Protein AF-C5LAR6-F1 (afdb_monomer_lite)

Secondary structure (DSSP, 8-state):
--HHHHHIIIIIHHHHHHHHHHHHHS-S-S--HHHHHHHHHHHHHHHHHHHHHHHHHHHHHHHHHHHHTT-

Structure (mmCIF, N/CA/C/O backbone):
data_AF-C5LAR6-F1
#
_entry.id   AF-C5LAR6-F1
#
loop_
_atom_site.group_PDB
_atom_site.id
_atom_site.type_symbol
_atom_site.label_atom_id
_atom_site.label_alt_id
_atom_site.label_comp_id
_atom_site.label_asym_id
_atom_site.label_entity_id
_atom_site.label_seq_id
_atom_site.pdbx_PDB_ins_code
_atom_site.Cartn_x
_atom_site.Cartn_y
_atom_site.Cartn_z
_atom_site.occupancy
_atom_site.B_iso_or_equiv
_atom_site.auth_seq_id
_atom_site.auth_comp_id
_atom_site.auth_asym_id
_atom_site.auth_atom_id
_atom_site.pdbx_PDB_model_num
ATOM 1 N N . MET A 1 1 ? 17.069 8.722 15.710 1.00 67.12 1 MET A N 1
ATOM 2 C CA . MET A 1 1 ? 16.308 8.262 14.531 1.00 67.12 1 MET A CA 1
ATOM 3 C C . MET A 1 1 ? 14.954 8.941 14.600 1.00 67.12 1 MET A C 1
ATOM 5 O O . MET A 1 1 ? 14.398 8.964 15.693 1.00 67.12 1 MET A O 1
ATOM 9 N N . SER A 1 2 ? 14.495 9.597 13.535 1.00 88.12 2 SER A N 1
ATOM 10 C CA . SER A 1 2 ? 13.240 10.358 13.581 1.00 88.12 2 SER A CA 1
ATOM 11 C C . SER A 1 2 ? 12.018 9.429 13.544 1.00 88.12 2 SER A C 1
ATOM 13 O O . SER A 1 2 ? 12.104 8.274 13.115 1.00 88.12 2 SER A O 1
ATOM 15 N N . GLU A 1 3 ? 10.864 9.919 14.001 1.00 82.56 3 GLU A N 1
ATOM 16 C CA . GLU A 1 3 ? 9.585 9.199 13.879 1.00 82.56 3 GLU A CA 1
ATOM 17 C C . GLU A 1 3 ? 9.257 8.898 12.411 1.00 82.56 3 GLU A C 1
ATOM 19 O O . GLU A 1 3 ? 8.774 7.813 12.088 1.00 82.56 3 GLU A O 1
ATOM 24 N N . PHE A 1 4 ? 9.619 9.820 11.515 1.00 78.50 4 PHE A N 1
ATOM 25 C CA . PHE A 1 4 ? 9.517 9.632 10.074 1.00 78.50 4 PHE A CA 1
ATOM 26 C C . PHE A 1 4 ? 10.398 8.480 9.579 1.00 78.50 4 PHE A C 1
ATOM 28 O O . PHE A 1 4 ? 9.907 7.632 8.843 1.00 78.50 4 PHE A O 1
ATOM 35 N N . ASP A 1 5 ? 11.655 8.385 10.025 1.00 77.12 5 ASP A N 1
ATOM 36 C CA . ASP A 1 5 ? 12.554 7.283 9.640 1.00 77.12 5 ASP A CA 1
ATOM 37 C C .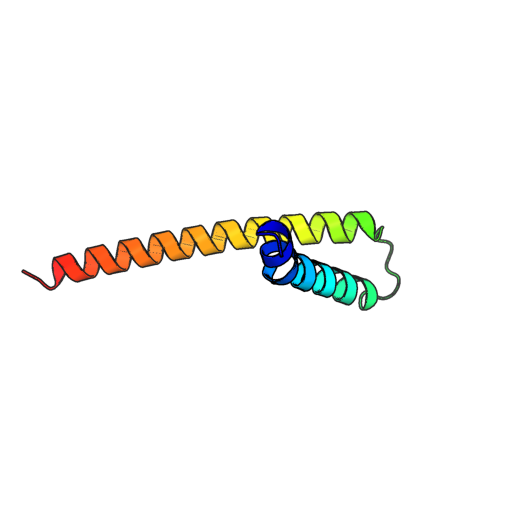 ASP A 1 5 ? 12.007 5.923 10.094 1.00 77.12 5 ASP A C 1
ATOM 39 O O . ASP A 1 5 ? 12.101 4.927 9.378 1.00 77.12 5 ASP A O 1
ATOM 43 N N . THR A 1 6 ? 11.397 5.886 11.281 1.00 82.19 6 THR A N 1
ATOM 44 C CA . THR A 1 6 ? 10.800 4.670 11.852 1.00 82.19 6 THR A CA 1
ATOM 45 C C . THR A 1 6 ? 9.558 4.253 11.067 1.00 82.19 6 THR A C 1
ATOM 47 O O . THR A 1 6 ? 9.403 3.084 10.711 1.00 82.19 6 THR A O 1
ATOM 50 N N . TYR A 1 7 ? 8.694 5.216 10.740 1.00 77.25 7 TYR A N 1
ATOM 51 C CA . TYR A 1 7 ? 7.508 4.987 9.919 1.00 77.25 7 TYR A CA 1
ATOM 52 C C . TYR A 1 7 ? 7.870 4.564 8.489 1.00 77.25 7 TYR A C 1
ATOM 54 O O . TYR A 1 7 ? 7.307 3.602 7.960 1.00 77.25 7 TYR A O 1
ATOM 62 N N . ALA A 1 8 ? 8.854 5.231 7.884 1.00 71.19 8 ALA A N 1
ATOM 63 C CA . ALA A 1 8 ? 9.346 4.914 6.554 1.00 71.19 8 ALA A CA 1
ATOM 64 C C . ALA A 1 8 ? 9.927 3.495 6.499 1.00 71.19 8 ALA A C 1
ATOM 66 O O . ALA A 1 8 ? 9.535 2.717 5.632 1.00 71.19 8 ALA A O 1
ATOM 67 N N . ALA A 1 9 ? 10.781 3.119 7.456 1.00 77.44 9 ALA A N 1
ATOM 68 C CA . ALA A 1 9 ? 11.375 1.786 7.513 1.00 77.44 9 ALA A CA 1
ATOM 69 C C . ALA A 1 9 ? 10.347 0.673 7.778 1.00 77.44 9 ALA A C 1
ATOM 71 O O . ALA A 1 9 ? 10.452 -0.403 7.192 1.00 77.44 9 ALA A O 1
ATOM 72 N N . GLY A 1 10 ? 9.361 0.921 8.646 1.00 79.81 10 GLY A N 1
ATOM 73 C CA . GLY A 1 10 ? 8.372 -0.086 9.040 1.00 79.81 10 GLY A CA 1
ATOM 74 C C . GLY A 1 10 ? 7.211 -0.260 8.060 1.00 79.81 10 GLY A C 1
ATOM 75 O O . GLY A 1 10 ? 6.661 -1.353 7.967 1.00 79.81 10 GLY A O 1
ATOM 76 N N . THR A 1 11 ? 6.844 0.795 7.325 1.00 78.12 11 THR A N 1
ATOM 77 C CA . THR A 1 11 ? 5.611 0.810 6.518 1.00 78.12 11 THR A CA 1
ATOM 78 C C . THR A 1 11 ? 5.884 1.102 5.047 1.00 78.12 11 THR A C 1
ATOM 80 O O . THR A 1 11 ? 5.457 0.343 4.184 1.00 78.12 11 THR A O 1
ATOM 83 N N . ILE A 1 12 ? 6.626 2.167 4.734 1.00 78.50 12 ILE A N 1
ATOM 84 C CA . ILE A 1 12 ? 6.794 2.634 3.347 1.00 78.50 12 ILE A CA 1
ATOM 85 C C . ILE A 1 12 ? 7.768 1.736 2.569 1.00 78.50 12 ILE A C 1
ATOM 87 O O . ILE A 1 12 ? 7.460 1.290 1.463 1.00 78.50 12 ILE A O 1
ATOM 91 N N . THR A 1 13 ? 8.933 1.435 3.145 1.00 82.88 13 THR A N 1
ATOM 92 C CA . THR A 1 13 ? 9.989 0.652 2.487 1.00 82.88 13 THR A CA 1
ATOM 93 C C . THR A 1 13 ? 9.534 -0.761 2.096 1.00 82.88 13 THR A C 1
ATOM 95 O O . THR A 1 13 ? 9.777 -1.149 0.949 1.00 82.88 13 THR A O 1
ATOM 98 N N . PRO A 1 14 ? 8.840 -1.538 2.955 1.00 85.62 14 PRO A N 1
ATOM 99 C CA . PRO A 1 14 ? 8.351 -2.867 2.578 1.00 85.62 14 PRO A CA 1
ATOM 100 C C . PRO A 1 14 ? 7.318 -2.826 1.445 1.00 85.62 14 PRO A C 1
ATOM 102 O O . PRO A 1 14 ? 7.356 -3.652 0.533 1.00 85.62 14 PRO A O 1
ATOM 105 N N . VAL A 1 15 ? 6.421 -1.839 1.478 1.00 84.50 15 VAL A N 1
ATOM 106 C CA . VAL A 1 15 ? 5.338 -1.657 0.503 1.00 84.50 15 VAL A CA 1
ATOM 107 C C . VAL A 1 15 ? 5.901 -1.310 -0.876 1.00 84.50 15 VAL A C 1
ATOM 109 O O . VAL A 1 15 ? 5.554 -1.958 -1.862 1.00 84.50 15 VAL A O 1
ATOM 112 N N . LEU A 1 16 ? 6.841 -0.363 -0.942 1.00 82.81 16 LEU A N 1
ATOM 113 C CA . LEU A 1 16 ? 7.527 -0.009 -2.188 1.00 82.81 16 LEU A CA 1
ATOM 114 C C . LEU A 1 16 ? 8.384 -1.158 -2.728 1.00 82.81 16 LEU A C 1
ATOM 116 O O . LEU A 1 16 ? 8.390 -1.402 -3.932 1.00 82.81 16 LEU A O 1
ATOM 120 N N . SER A 1 17 ? 9.076 -1.890 -1.851 1.00 85.88 17 SER A N 1
ATOM 121 C CA . SER A 1 17 ? 9.901 -3.037 -2.260 1.00 85.88 17 SER A CA 1
ATOM 122 C C . SER A 1 17 ? 9.057 -4.134 -2.910 1.00 85.88 17 SER A C 1
ATOM 124 O O . SER A 1 17 ? 9.463 -4.707 -3.918 1.00 85.88 17 SER A O 1
ATOM 126 N N . ARG A 1 18 ? 7.858 -4.391 -2.373 1.00 85.00 18 ARG A N 1
ATOM 127 C CA . ARG A 1 18 ? 6.898 -5.329 -2.964 1.00 85.00 18 ARG A CA 1
ATOM 128 C C . ARG A 1 18 ? 6.399 -4.849 -4.324 1.00 85.00 18 ARG A C 1
ATOM 130 O O . ARG A 1 18 ? 6.443 -5.619 -5.273 1.00 85.00 18 ARG A O 1
ATOM 137 N N . ALA A 1 19 ? 5.991 -3.587 -4.434 1.00 84.06 19 ALA A N 1
ATOM 138 C CA . ALA A 1 19 ? 5.506 -3.026 -5.694 1.00 84.06 19 ALA A CA 1
ATOM 139 C C . ALA A 1 19 ? 6.572 -3.084 -6.809 1.00 84.06 19 ALA A C 1
ATOM 141 O O . ALA A 1 19 ? 6.257 -3.380 -7.959 1.00 84.06 19 ALA A O 1
ATOM 142 N N . LEU A 1 20 ? 7.844 -2.849 -6.464 1.00 84.25 20 LEU A N 1
ATOM 143 C CA . LEU A 1 20 ? 8.974 -2.972 -7.390 1.00 84.25 20 LEU A CA 1
ATOM 144 C C . LEU A 1 20 ? 9.263 -4.426 -7.780 1.00 84.25 20 LEU A C 1
ATOM 146 O O . LEU A 1 20 ? 9.590 -4.686 -8.936 1.00 84.25 20 LEU A O 1
ATOM 150 N N . ALA A 1 21 ? 9.142 -5.369 -6.843 1.00 85.12 21 ALA A N 1
ATOM 151 C CA . ALA A 1 21 ? 9.286 -6.792 -7.138 1.00 85.12 21 ALA A CA 1
ATOM 152 C C . ALA A 1 21 ? 8.166 -7.288 -8.067 1.00 85.12 21 ALA A C 1
ATOM 154 O O . ALA A 1 21 ? 8.457 -7.981 -9.040 1.00 85.12 21 ALA A O 1
ATOM 155 N N . ASP A 1 22 ? 6.919 -6.880 -7.811 1.00 83.50 22 ASP A N 1
ATOM 156 C CA . ASP A 1 22 ? 5.766 -7.199 -8.657 1.00 83.50 22 ASP A CA 1
ATOM 157 C C . ASP A 1 22 ? 5.962 -6.627 -10.074 1.00 83.50 22 ASP A C 1
ATOM 159 O O . ASP A 1 22 ? 5.767 -7.335 -11.060 1.00 83.50 22 ASP A O 1
ATOM 163 N N . LEU A 1 23 ? 6.433 -5.378 -10.185 1.00 82.19 23 LEU A N 1
ATOM 164 C CA . LEU A 1 23 ? 6.768 -4.749 -11.465 1.00 82.19 23 LEU A CA 1
ATOM 165 C C . LEU A 1 23 ? 7.890 -5.496 -12.206 1.00 82.19 23 LEU A C 1
ATOM 167 O O . LEU A 1 23 ? 7.798 -5.692 -13.412 1.00 82.19 23 LEU A O 1
ATOM 171 N N . TYR A 1 24 ? 8.945 -5.917 -11.503 1.00 81.12 24 TYR A N 1
ATOM 172 C CA . TYR A 1 24 ? 10.056 -6.664 -12.103 1.00 81.12 24 TYR A CA 1
ATOM 173 C C . TYR A 1 24 ? 9.631 -8.057 -12.592 1.00 81.12 24 TYR A C 1
ATOM 175 O O . TYR A 1 24 ? 10.160 -8.549 -13.586 1.00 81.12 24 TYR A O 1
ATOM 183 N N . GLN A 1 25 ? 8.676 -8.693 -11.906 1.00 78.88 25 GLN A N 1
ATOM 184 C CA . GLN A 1 25 ? 8.120 -9.992 -12.296 1.00 78.88 25 GLN A CA 1
ATOM 185 C C . GLN A 1 25 ? 7.129 -9.906 -13.461 1.00 78.88 25 GLN A C 1
ATOM 187 O O . GLN A 1 25 ? 6.931 -10.900 -14.161 1.00 78.88 25 GLN A O 1
ATOM 192 N N . GLN A 1 26 ? 6.506 -8.749 -13.687 1.00 73.62 26 GLN A N 1
ATOM 193 C CA . GLN A 1 26 ? 5.695 -8.520 -14.877 1.00 73.62 26 GLN A CA 1
ATOM 194 C C . GLN A 1 26 ? 6.621 -8.357 -16.090 1.00 73.62 26 GLN A C 1
ATOM 196 O O . GLN A 1 26 ? 7.100 -7.266 -16.387 1.00 73.62 26 GLN A O 1
ATOM 201 N N . GLU A 1 27 ? 6.896 -9.467 -16.784 1.00 61.91 27 GLU A N 1
ATOM 202 C CA . GLU A 1 27 ? 7.654 -9.490 -18.041 1.00 61.91 27 GLU A CA 1
ATOM 203 C C . GLU A 1 27 ? 7.135 -8.419 -19.015 1.00 61.91 27 GLU A C 1
ATOM 205 O O . GLU A 1 27 ? 6.050 -8.567 -19.567 1.00 61.91 27 GLU A O 1
ATOM 210 N N . HIS A 1 28 ? 7.915 -7.347 -19.217 1.00 54.78 28 HIS A N 1
ATOM 211 C CA . HIS A 1 28 ? 7.919 -6.418 -20.363 1.00 54.78 28 HIS A CA 1
ATOM 212 C C . HIS A 1 28 ? 6.576 -6.130 -21.076 1.00 54.78 28 HIS A C 1
ATOM 214 O O . HIS A 1 28 ? 6.528 -5.959 -22.295 1.00 54.78 28 HIS A O 1
ATOM 220 N N . GLY A 1 29 ? 5.473 -6.030 -20.340 1.00 58.22 29 GLY A N 1
ATOM 221 C CA . GLY A 1 29 ? 4.149 -5.821 -20.909 1.00 58.22 29 GLY A CA 1
ATOM 222 C C . GLY A 1 29 ? 3.718 -4.369 -20.800 1.00 58.22 29 GLY A C 1
ATOM 223 O O . GLY A 1 29 ? 3.045 -4.057 -19.836 1.00 58.22 29 GLY A O 1
ATOM 224 N N . SER A 1 30 ? 4.078 -3.523 -21.778 1.00 63.12 30 SER A N 1
ATOM 225 C CA . SER A 1 30 ? 3.471 -2.224 -22.182 1.00 63.12 30 SER A CA 1
ATOM 226 C C . SER A 1 30 ? 3.086 -1.159 -21.128 1.00 63.12 30 SER A C 1
ATOM 228 O O . SER A 1 30 ? 2.680 -0.065 -21.520 1.00 63.12 30 SER A O 1
ATOM 230 N N . VAL A 1 31 ? 3.148 -1.433 -19.832 1.00 66.69 31 VAL A N 1
ATOM 231 C CA . VAL A 1 31 ? 2.695 -0.536 -18.774 1.00 66.69 31 VAL A CA 1
ATOM 232 C C . VAL A 1 31 ? 3.890 0.281 -18.321 1.00 66.69 31 VAL A C 1
ATOM 234 O O . VAL A 1 31 ? 4.913 -0.268 -17.912 1.00 66.69 31 VAL A O 1
ATOM 237 N N . GLU A 1 32 ? 3.750 1.601 -18.398 1.00 81.50 32 GLU A N 1
ATOM 238 C CA . GLU A 1 32 ? 4.742 2.534 -17.881 1.00 81.50 32 GLU A CA 1
ATOM 239 C C . GLU A 1 32 ? 4.991 2.241 -16.387 1.00 81.50 32 GLU A C 1
ATOM 241 O O . GLU A 1 32 ? 4.055 2.316 -15.582 1.00 81.50 32 GLU A O 1
ATOM 246 N N . PRO A 1 33 ? 6.234 1.922 -15.977 1.00 79.50 33 PRO A N 1
ATOM 247 C CA . PRO A 1 33 ? 6.589 1.570 -14.600 1.00 79.50 33 PRO A CA 1
ATOM 248 C C . PRO A 1 33 ? 6.040 2.521 -13.534 1.00 79.50 33 PRO A C 1
ATOM 250 O O . PRO A 1 33 ? 5.593 2.099 -12.468 1.00 79.50 33 PRO A O 1
ATOM 253 N N . VAL A 1 34 ? 6.057 3.822 -13.831 1.00 81.81 34 VAL A N 1
ATOM 254 C CA . VAL A 1 34 ? 5.575 4.866 -12.922 1.00 81.81 34 VAL A CA 1
ATOM 255 C C . VAL A 1 34 ? 4.057 4.803 -12.760 1.00 81.81 34 VAL A C 1
ATOM 257 O O . VAL A 1 34 ? 3.550 4.972 -11.649 1.00 81.81 34 VAL A O 1
ATOM 260 N N . GLU A 1 35 ? 3.323 4.542 -13.841 1.00 82.00 35 GLU A N 1
ATOM 261 C CA . GLU A 1 35 ? 1.866 4.417 -13.811 1.00 82.00 35 GLU A CA 1
ATOM 262 C C . GLU A 1 35 ? 1.439 3.162 -13.043 1.00 82.00 35 GLU A C 1
ATOM 264 O O . GLU A 1 35 ? 0.552 3.240 -12.189 1.00 82.00 35 GLU A O 1
ATOM 269 N N . TYR A 1 36 ? 2.136 2.039 -13.258 1.00 83.88 36 TYR A N 1
ATOM 270 C CA . TYR A 1 36 ? 1.936 0.817 -12.479 1.00 83.88 36 TYR A CA 1
ATOM 271 C C . TYR A 1 36 ? 2.113 1.072 -10.979 1.00 83.88 36 TYR A C 1
ATOM 273 O O . TYR A 1 36 ? 1.193 0.830 -10.196 1.00 83.88 36 TYR A O 1
ATOM 281 N N . LEU A 1 37 ? 3.269 1.614 -10.580 1.00 83.88 37 LEU A N 1
ATOM 282 C CA . LEU A 1 37 ? 3.582 1.882 -9.174 1.00 83.88 37 LEU A CA 1
ATOM 283 C C . LEU A 1 37 ? 2.578 2.855 -8.546 1.00 83.88 37 LEU A C 1
ATOM 285 O O . LEU A 1 37 ? 2.125 2.637 -7.423 1.00 83.88 37 LEU A O 1
ATOM 289 N N . SER A 1 38 ? 2.184 3.901 -9.277 1.00 84.56 38 SER A N 1
ATOM 290 C CA . SER A 1 38 ? 1.201 4.880 -8.804 1.00 84.56 38 SER A CA 1
ATOM 291 C C . SER A 1 38 ? -0.169 4.243 -8.563 1.00 84.56 38 SER A C 1
ATOM 293 O O . SER A 1 38 ? -0.802 4.512 -7.542 1.00 84.56 38 SER A O 1
ATOM 295 N N . ASN A 1 39 ? -0.635 3.393 -9.481 1.00 85.62 39 ASN A N 1
ATOM 296 C CA . ASN A 1 39 ? -1.924 2.713 -9.357 1.00 85.62 39 ASN A CA 1
ATOM 297 C C . ASN A 1 39 ? -1.898 1.645 -8.258 1.00 85.62 39 ASN A C 1
ATOM 299 O O . ASN A 1 39 ? -2.825 1.573 -7.454 1.00 85.62 39 ASN A O 1
ATOM 303 N N . TRP A 1 40 ? -0.814 0.876 -8.164 1.00 87.06 40 TRP A N 1
ATOM 304 C CA . TRP A 1 40 ? -0.622 -0.119 -7.111 1.00 87.06 40 TRP A CA 1
ATOM 305 C C . TRP A 1 40 ? -0.631 0.534 -5.719 1.00 87.06 40 TRP A C 1
ATOM 307 O O . TRP A 1 40 ? -1.328 0.065 -4.820 1.00 87.06 40 TRP A O 1
ATOM 317 N N . LEU A 1 41 ? 0.068 1.665 -5.544 1.00 86.31 41 LEU A N 1
ATOM 318 C CA . LEU A 1 41 ? 0.113 2.388 -4.266 1.00 86.31 41 LEU A CA 1
ATOM 319 C C . LEU A 1 41 ? -1.246 2.966 -3.862 1.00 86.31 41 LEU A C 1
ATOM 321 O O . LEU A 1 41 ? -1.594 2.919 -2.682 1.00 86.31 41 LEU A O 1
ATOM 325 N N . LYS A 1 42 ? -2.028 3.478 -4.823 1.00 88.00 42 LYS A N 1
ATOM 326 C CA . LYS A 1 42 ? -3.404 3.936 -4.567 1.00 88.00 42 LYS A CA 1
ATOM 327 C C . LYS A 1 42 ? -4.274 2.794 -4.046 1.00 88.00 42 LYS A C 1
ATOM 329 O O . LYS A 1 42 ? -4.889 2.940 -2.995 1.00 88.00 42 LYS A O 1
ATOM 334 N N . LEU A 1 43 ? -4.256 1.647 -4.728 1.00 86.12 43 LEU A N 1
ATOM 335 C CA . LEU A 1 43 ? -5.025 0.467 -4.323 1.00 86.12 43 LEU A CA 1
ATOM 336 C C . LEU A 1 43 ? -4.604 -0.047 -2.942 1.00 86.12 43 LEU A C 1
ATOM 338 O O . LEU A 1 43 ? -5.453 -0.416 -2.132 1.00 86.12 43 LEU A O 1
ATOM 342 N N . TRP A 1 44 ? -3.302 -0.045 -2.646 1.00 85.12 44 TRP A N 1
ATOM 343 C CA . TRP A 1 44 ? -2.806 -0.417 -1.324 1.00 85.12 44 TRP A CA 1
ATOM 344 C C . TRP A 1 44 ? -3.326 0.533 -0.236 1.00 85.12 44 TRP A C 1
ATOM 346 O O . TRP A 1 44 ? -3.837 0.071 0.784 1.00 85.12 44 TRP A O 1
ATOM 356 N N . ALA A 1 45 ? -3.263 1.848 -0.463 1.00 84.69 45 ALA A N 1
ATOM 357 C CA . ALA A 1 45 ? -3.759 2.838 0.490 1.00 84.69 45 ALA A CA 1
ATOM 358 C C . ALA A 1 45 ? -5.276 2.706 0.728 1.00 84.69 45 ALA A C 1
ATOM 360 O O . ALA A 1 45 ? -5.725 2.728 1.873 1.00 84.69 45 ALA A O 1
ATOM 361 N N . GLU A 1 46 ? -6.063 2.501 -0.331 1.00 87.50 46 GLU A N 1
ATOM 362 C CA . GLU A 1 46 ? -7.509 2.252 -0.235 1.00 87.50 46 GLU A CA 1
ATOM 363 C C . GLU A 1 46 ? -7.822 0.975 0.562 1.00 87.50 46 GLU A C 1
ATOM 365 O O . GLU A 1 46 ? -8.726 0.959 1.404 1.00 87.50 46 GLU A O 1
ATOM 370 N N . ALA A 1 47 ? -7.040 -0.089 0.353 1.00 82.88 47 ALA A N 1
ATOM 371 C CA . ALA A 1 47 ? -7.184 -1.335 1.098 1.00 82.88 47 ALA A CA 1
ATOM 372 C C . ALA A 1 47 ? -6.896 -1.152 2.598 1.00 82.88 47 ALA A C 1
ATOM 374 O O . ALA A 1 47 ? -7.635 -1.699 3.418 1.00 82.88 47 ALA A O 1
ATOM 375 N N . GLN A 1 48 ? -5.888 -0.350 2.964 1.00 80.94 48 GLN A N 1
ATOM 376 C CA . GLN A 1 48 ? -5.575 -0.043 4.367 1.00 80.94 48 GLN A CA 1
ATOM 377 C C . GLN A 1 48 ? -6.710 0.720 5.064 1.00 80.94 48 GLN A C 1
ATOM 379 O O . GLN A 1 48 ? -7.065 0.396 6.197 1.00 80.94 48 GLN A O 1
ATOM 384 N N . VAL A 1 49 ? -7.341 1.681 4.379 1.00 78.50 49 VAL A N 1
ATOM 385 C CA . VAL A 1 49 ? -8.509 2.400 4.918 1.00 78.50 49 VAL A CA 1
ATOM 386 C C . VAL A 1 49 ?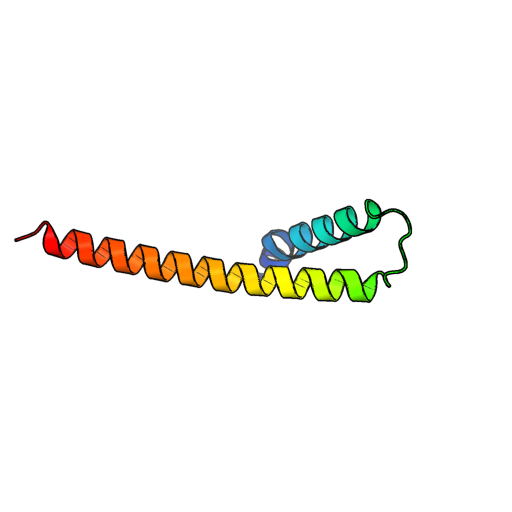 -9.674 1.432 5.153 1.00 78.50 49 VAL A C 1
ATOM 388 O O . VAL A 1 49 ? -10.268 1.422 6.231 1.00 78.50 49 VAL A O 1
ATOM 391 N N . SER A 1 50 ? -9.961 0.556 4.186 1.00 77.69 50 SER A N 1
ATOM 392 C CA . SER A 1 50 ? -11.033 -0.443 4.301 1.00 77.69 50 SER A CA 1
ATOM 393 C C . SER A 1 50 ? -10.800 -1.463 5.424 1.00 77.69 50 SER A C 1
ATOM 395 O O . SER A 1 50 ? -11.751 -1.913 6.071 1.00 77.69 50 SER A O 1
ATOM 397 N N . GLU A 1 51 ? -9.552 -1.872 5.647 1.00 79.69 51 GLU A N 1
ATOM 398 C CA . GLU A 1 51 ? -9.175 -2.774 6.738 1.00 79.69 51 GLU A CA 1
ATOM 399 C C . GLU A 1 51 ? -9.347 -2.093 8.099 1.00 79.69 51 GLU A C 1
ATOM 401 O O . GLU A 1 51 ? -9.997 -2.646 8.987 1.00 79.69 51 GLU A O 1
ATOM 406 N N . GLN A 1 52 ? -8.901 -0.843 8.226 1.00 75.44 52 GLN A N 1
ATOM 407 C CA . GLN A 1 52 ? -9.087 -0.054 9.439 1.00 75.44 52 GLN A CA 1
ATOM 408 C C . GLN A 1 52 ? -10.573 0.169 9.763 1.00 75.44 52 GLN A C 1
ATOM 410 O O . GLN A 1 52 ? -10.997 0.016 10.911 1.00 75.44 52 GLN A O 1
ATOM 415 N N . GLU A 1 53 ? -11.401 0.470 8.763 1.00 82.06 53 GLU A N 1
ATOM 416 C CA . GLU A 1 53 ? -12.852 0.578 8.939 1.00 82.06 53 GLU A CA 1
ATOM 417 C C . GLU A 1 53 ? -13.488 -0.745 9.384 1.00 82.06 53 GLU A C 1
ATOM 419 O O . GLU A 1 53 ? -14.389 -0.752 10.233 1.00 82.06 53 GLU A O 1
ATOM 424 N N . ARG A 1 54 ? -13.024 -1.873 8.832 1.00 79.38 54 ARG A N 1
ATOM 425 C CA . ARG A 1 54 ? -13.465 -3.214 9.238 1.00 79.38 54 ARG A CA 1
ATOM 426 C C . ARG A 1 54 ? -13.074 -3.520 10.677 1.00 79.38 54 ARG A C 1
ATOM 428 O O . ARG A 1 54 ? -13.927 -3.980 11.435 1.00 79.38 54 ARG A O 1
ATOM 435 N N . GLU A 1 55 ? -11.850 -3.203 11.084 1.00 80.25 55 GLU A N 1
ATOM 436 C CA . GLU A 1 55 ? -11.413 -3.355 12.471 1.00 80.25 55 GLU A CA 1
ATOM 437 C C . GLU A 1 55 ? -12.237 -2.496 13.432 1.00 80.25 55 GLU A C 1
ATOM 439 O O . GLU A 1 55 ? -12.668 -2.979 14.479 1.00 80.25 55 GLU A O 1
ATOM 444 N N . VAL A 1 56 ? -12.503 -1.233 13.086 1.00 82.06 56 VAL A N 1
ATOM 4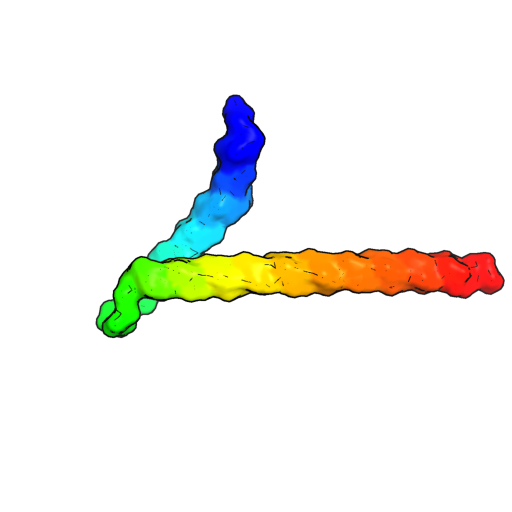45 C CA . VAL A 1 56 ? -13.333 -0.343 13.911 1.00 82.06 56 VAL A CA 1
ATOM 446 C C . VAL A 1 56 ? -14.747 -0.908 14.059 1.00 82.06 56 VAL A C 1
ATOM 448 O O . VAL A 1 56 ? -15.297 -0.903 15.163 1.00 82.06 56 VAL A O 1
ATOM 451 N N . LYS A 1 57 ? -15.337 -1.437 12.981 1.00 78.75 57 LYS A N 1
ATOM 452 C CA . LYS A 1 57 ? -16.652 -2.097 13.029 1.00 78.75 57 LYS A CA 1
ATOM 453 C C . LYS A 1 57 ? -16.629 -3.358 13.897 1.00 78.75 57 LYS A C 1
ATOM 455 O O . LYS A 1 57 ? -17.504 -3.501 14.749 1.00 78.75 57 LYS A O 1
ATOM 460 N N . ALA A 1 58 ? -15.622 -4.218 13.744 1.00 78.00 58 ALA A N 1
ATOM 461 C CA . ALA A 1 58 ? -15.467 -5.429 14.549 1.00 78.00 58 ALA A CA 1
ATOM 462 C C . ALA A 1 58 ? -15.299 -5.103 16.044 1.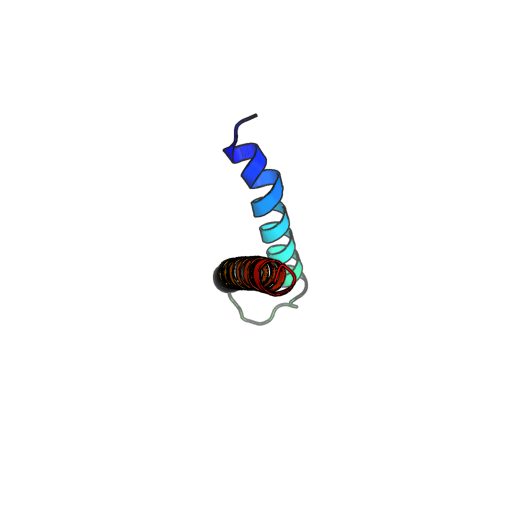00 78.00 58 ALA A C 1
ATOM 464 O O . ALA A 1 58 ? -15.951 -5.707 16.894 1.00 78.00 58 ALA A O 1
ATOM 465 N N . ARG A 1 59 ? -14.500 -4.082 16.379 1.00 79.88 59 ARG A N 1
ATOM 466 C CA . ARG A 1 59 ? -14.331 -3.611 17.764 1.00 79.88 59 ARG A CA 1
ATOM 467 C C . ARG A 1 59 ? -15.635 -3.079 18.356 1.00 79.88 59 ARG A C 1
ATOM 469 O O . ARG A 1 59 ? -15.943 -3.402 19.500 1.00 79.88 59 ARG A O 1
ATOM 476 N N . LYS A 1 60 ? -16.419 -2.308 17.591 1.00 79.75 60 LYS A N 1
ATOM 477 C CA . LYS A 1 60 ? -17.749 -1.848 18.028 1.00 79.75 60 LYS A CA 1
ATOM 478 C C . LYS A 1 60 ? -18.683 -3.028 18.294 1.00 79.75 60 LYS A C 1
ATOM 480 O O . LYS A 1 60 ? -19.315 -3.061 19.341 1.00 79.75 60 LYS A O 1
ATOM 485 N N . GLN A 1 61 ? -18.732 -4.016 17.399 1.00 73.75 61 GLN A N 1
ATOM 486 C CA . GLN A 1 61 ? -19.557 -5.214 17.589 1.00 73.75 61 GLN A CA 1
ATOM 487 C C . GLN A 1 61 ? -19.182 -5.970 18.869 1.00 73.75 61 GLN A C 1
ATOM 489 O O . GLN A 1 61 ? -20.065 -6.264 19.664 1.00 73.75 61 GLN A O 1
ATOM 494 N N . LEU A 1 62 ? -17.889 -6.181 19.131 1.00 76.56 62 LEU A N 1
ATOM 495 C CA . LEU A 1 62 ? -17.420 -6.846 20.354 1.00 76.56 62 LEU A CA 1
ATOM 496 C C . LEU A 1 62 ? -17.795 -6.095 21.646 1.00 76.56 62 LEU A C 1
ATOM 498 O O . LEU A 1 62 ? -18.019 -6.729 22.677 1.00 76.56 62 LEU A O 1
ATOM 502 N N . GLN A 1 63 ? -17.867 -4.759 21.615 1.00 70.19 63 GLN A N 1
ATOM 503 C CA . GLN A 1 63 ? -18.343 -3.965 22.756 1.00 70.19 63 GLN A CA 1
ATOM 50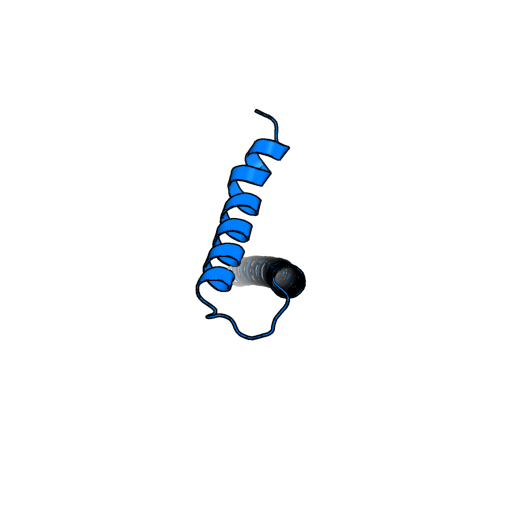4 C C . GLN A 1 63 ? -19.843 -4.158 22.996 1.00 70.19 63 GLN A C 1
ATOM 506 O O . GLN A 1 63 ? -20.239 -4.363 24.140 1.00 70.19 63 GLN A O 1
ATOM 511 N N . TYR A 1 64 ? -20.655 -4.156 21.933 1.00 61.97 64 TYR A N 1
ATOM 512 C CA . TYR A 1 64 ? -22.097 -4.393 22.042 1.00 61.97 64 TYR A CA 1
ATOM 513 C C . TYR A 1 64 ? -22.424 -5.816 22.513 1.00 61.97 64 TYR A C 1
ATOM 515 O O . TYR A 1 64 ? -23.339 -5.988 23.312 1.00 61.97 64 TYR A O 1
ATOM 523 N N . THR A 1 65 ? -21.663 -6.834 22.097 1.00 62.78 65 THR A N 1
ATOM 524 C CA . THR A 1 65 ? -21.872 -8.209 22.585 1.00 62.78 65 THR A CA 1
ATOM 525 C C . THR A 1 65 ? -21.565 -8.331 24.082 1.00 62.78 65 THR A C 1
ATOM 527 O O . THR A 1 65 ? -22.337 -8.940 24.814 1.00 62.78 65 T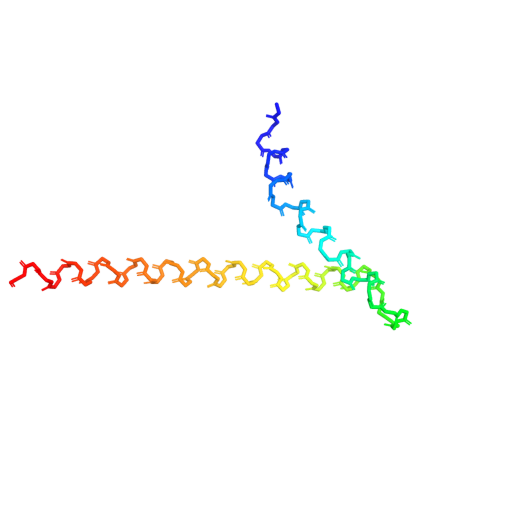HR A O 1
ATOM 530 N N . LYS A 1 66 ? -20.503 -7.677 24.581 1.00 59.50 66 LYS A N 1
ATOM 531 C CA . LYS A 1 66 ? -20.176 -7.672 26.021 1.00 59.50 66 LYS A CA 1
ATOM 532 C C . LYS A 1 66 ? -21.214 -6.969 26.899 1.00 59.50 66 LYS A C 1
ATOM 534 O O . LYS A 1 66 ? -21.304 -7.298 28.075 1.00 59.50 66 LYS A O 1
ATOM 539 N N . THR A 1 67 ? -21.962 -6.003 26.367 1.00 59.69 67 THR A N 1
ATOM 540 C CA . THR A 1 67 ? -23.052 -5.345 27.108 1.00 59.69 67 THR A CA 1
ATOM 541 C C . THR A 1 67 ? -24.342 -6.163 27.149 1.00 59.69 67 THR A C 1
ATOM 543 O O . THR A 1 67 ? -25.170 -5.890 28.005 1.00 59.69 67 THR A O 1
ATOM 546 N N . VAL A 1 68 ? -24.514 -7.148 26.259 1.00 57.03 68 VAL A N 1
ATOM 547 C CA . VAL A 1 68 ? -25.720 -7.999 26.200 1.00 57.03 68 VAL A CA 1
ATOM 548 C C . VAL A 1 68 ? -25.572 -9.268 27.053 1.00 57.03 68 VAL A C 1
ATOM 550 O O . VAL A 1 68 ? -26.559 -9.743 27.590 1.00 57.03 68 VAL A O 1
ATOM 553 N N . ASP A 1 69 ? -24.352 -9.776 27.262 1.00 49.34 69 ASP A N 1
ATOM 554 C CA . ASP A 1 69 ? -24.077 -10.911 28.174 1.00 49.34 69 ASP A CA 1
ATOM 555 C C . ASP A 1 69 ? -24.018 -10.519 29.673 1.00 49.34 69 ASP A C 1
ATOM 557 O O . ASP A 1 69 ? -23.658 -11.337 30.520 1.00 49.34 69 ASP A O 1
ATOM 561 N N . ALA A 1 70 ? -24.320 -9.262 30.014 1.00 54.22 70 ALA A N 1
ATOM 562 C CA . ALA A 1 70 ? -24.289 -8.739 31.385 1.00 54.22 70 ALA A CA 1
ATOM 563 C C . ALA A 1 70 ? -25.686 -8.466 31.987 1.00 54.22 70 ALA A C 1
ATOM 565 O O . ALA A 1 70 ? -25.757 -7.857 33.057 1.00 54.22 70 ALA A O 1
ATOM 566 N N . GLU A 1 71 ? -26.765 -8.897 31.320 1.00 43.91 71 GLU A N 1
ATOM 567 C CA . GLU A 1 71 ? -28.153 -8.853 31.824 1.00 43.91 71 GLU A CA 1
ATOM 568 C C . GLU A 1 71 ? -28.641 -10.211 32.347 1.00 43.91 71 GLU A C 1
ATOM 570 O O . GLU A 1 71 ? -28.363 -11.248 31.701 1.00 43.91 71 GLU A O 1
#

Radius of gyration: 18.92 Å; chains: 1; bounding box: 44×21×54 Å

Foldseek 3Di:
DDPVVVCCVPPVVVQLVVQVVVVVVPPPPPDDSVNSSVVSVVVVVVVVVVVVVVVVVVVVVVVVVVVVVPD

Sequence (71 aa):
MSEFDTYAAGTITPVLSRALADLYQQEHGSVEPVEYLSNWLKLWAEAQVSEQEREVKARKQLQYTKTVDAE

pLDDT: mean 76.81, std 10.11, range [43.91, 88.12]

Organism: Perkinsus marinus (strain ATCC 50983 / TXsc) (NCBI:txid423536)